Protein AF-A0A2R3IKS8-F1 (afdb_monomer_lite)

Secondary structure (DSSP, 8-state):
------EEEEE-TTS-EEEEETTEEEEEEEEETTTTEEEEEETT---EEEEES-HHHHHHHHHTTS--

Foldseek 3Di:
DPDQQPWDWDQDPVRKIFIDGPNHTFWIWDQDPVVQWIFIDGVPDPDGPDIGNDPVVVVVCVSVVVDD

Organism: NCBI:txid2994495

Radius of gyration: 11.52 Å; chains: 1; bounding box: 27×21×36 Å

pLDDT: mean 86.99, std 9.76, range [46.25, 95.06]

Sequence (68 aa):
MPMLEPWSNHDQPDGSIEVRREGELHFTLVWVQAIGQWELRRAGESEVIERDQYRNDLFSAIQSGRIK

Structure (mmCIF, N/CA/C/O backbone):
data_AF-A0A2R3IKS8-F1
#
_entry.id   AF-A0A2R3IKS8-F1
#
loop_
_atom_site.group_PDB
_atom_site.id
_atom_site.type_symbol
_atom_site.label_atom_id
_atom_site.label_alt_id
_atom_site.label_comp_id
_atom_site.label_asym_id
_atom_site.label_entity_id
_atom_site.label_seq_id
_atom_site.pdbx_PDB_ins_code
_atom_site.Cartn_x
_atom_site.Cartn_y
_atom_site.Cartn_z
_atom_site.occupancy
_atom_site.B_iso_or_e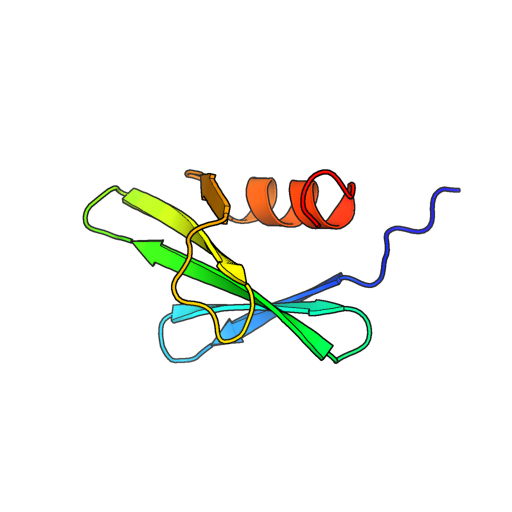quiv
_atom_site.auth_seq_id
_atom_site.auth_comp_id
_atom_site.auth_asym_id
_atom_site.auth_atom_id
_atom_site.pdbx_PDB_model_num
ATOM 1 N N . MET A 1 1 ? -5.832 1.185 25.611 1.00 46.25 1 MET A N 1
ATOM 2 C CA . MET A 1 1 ? -5.096 0.520 24.516 1.00 46.25 1 MET A CA 1
ATOM 3 C C . MET A 1 1 ? -5.397 1.309 23.255 1.00 46.25 1 MET A C 1
ATOM 5 O O . MET A 1 1 ? -6.584 1.496 23.013 1.00 46.25 1 MET A O 1
ATOM 9 N N . PRO A 1 2 ? -4.413 1.860 22.522 1.00 48.53 2 PRO A N 1
ATOM 10 C CA . PRO A 1 2 ? -4.710 2.450 21.224 1.00 48.53 2 PRO A CA 1
ATOM 11 C C . PRO A 1 2 ? -5.175 1.303 20.329 1.00 48.53 2 PRO A C 1
ATOM 13 O O . PRO A 1 2 ? -4.426 0.363 20.070 1.00 48.53 2 PRO A O 1
ATOM 16 N N . MET A 1 3 ? -6.457 1.309 19.983 1.00 59.28 3 MET A N 1
ATOM 17 C CA . MET A 1 3 ? -6.995 0.380 19.002 1.00 59.28 3 MET A CA 1
ATOM 18 C C . MET A 1 3 ? -6.349 0.782 17.680 1.00 59.28 3 MET A C 1
ATOM 20 O O . MET A 1 3 ? -6.590 1.891 17.208 1.00 59.28 3 MET A O 1
ATOM 24 N N . LEU A 1 4 ? -5.457 -0.062 17.152 1.00 60.41 4 LEU A N 1
ATOM 25 C CA . LEU A 1 4 ? -4.975 0.087 15.782 1.00 60.41 4 LEU A CA 1
ATOM 26 C C . LEU A 1 4 ? -6.221 0.219 14.905 1.00 60.41 4 LEU A C 1
ATOM 28 O O . LEU A 1 4 ? -7.118 -0.624 14.991 1.00 60.41 4 LEU A O 1
ATOM 32 N N . GLU A 1 5 ? -6.314 1.304 14.136 1.00 66.12 5 GLU A N 1
ATOM 33 C CA . GLU A 1 5 ? -7.394 1.459 13.164 1.00 66.12 5 GLU A CA 1
ATOM 34 C C . GLU A 1 5 ? -7.441 0.192 12.282 1.00 66.12 5 GLU A C 1
ATOM 36 O O . GLU A 1 5 ? -6.380 -0.389 12.015 1.00 66.12 5 GLU A O 1
ATOM 41 N N . PRO A 1 6 ? -8.632 -0.285 11.869 1.00 81.25 6 PRO A N 1
ATOM 42 C CA . PRO A 1 6 ? -8.815 -1.587 11.222 1.00 81.25 6 PRO A CA 1
ATOM 43 C C . PRO A 1 6 ? -8.355 -1.553 9.758 1.00 81.25 6 PRO A C 1
ATOM 45 O O . PRO A 1 6 ? -9.137 -1.702 8.817 1.00 81.25 6 PRO A O 1
ATOM 48 N N . TRP A 1 7 ? -7.062 -1.321 9.574 1.00 87.06 7 TRP A N 1
ATOM 49 C CA . TRP A 1 7 ? -6.374 -1.370 8.302 1.00 87.06 7 TRP A CA 1
ATOM 50 C C . TRP A 1 7 ? -6.111 -2.823 7.925 1.00 87.06 7 TRP A C 1
ATOM 52 O O . TRP A 1 7 ? -5.640 -3.616 8.739 1.00 87.06 7 TRP A O 1
ATOM 62 N N . SER A 1 8 ? -6.402 -3.167 6.679 1.00 87.69 8 SER A N 1
ATOM 63 C CA . SER A 1 8 ? -6.141 -4.478 6.085 1.00 87.69 8 SER A CA 1
ATOM 64 C C . SER A 1 8 ? -5.406 -4.286 4.769 1.00 87.69 8 SER A C 1
ATOM 66 O O . SER A 1 8 ? -5.676 -3.323 4.053 1.00 87.69 8 SER A O 1
ATOM 68 N N . ASN A 1 9 ? -4.482 -5.184 4.443 1.00 89.50 9 ASN A N 1
ATOM 69 C CA . ASN A 1 9 ? -3.817 -5.201 3.149 1.00 89.50 9 ASN A CA 1
ATOM 70 C C . ASN A 1 9 ? -4.218 -6.451 2.354 1.00 89.50 9 ASN A C 1
ATOM 72 O O . ASN A 1 9 ? -4.399 -7.528 2.915 1.00 89.50 9 ASN A O 1
ATOM 76 N N . HIS A 1 10 ? -4.419 -6.283 1.052 1.00 91.00 10 HIS A N 1
ATOM 77 C CA . HIS A 1 10 ? -4.845 -7.339 0.140 1.00 91.00 10 HIS A CA 1
ATOM 78 C C . HIS A 1 10 ? -3.957 -7.329 -1.100 1.00 91.00 10 HIS A C 1
ATOM 80 O O . HIS A 1 10 ? -4.028 -6.395 -1.900 1.00 91.00 10 HIS A O 1
ATOM 86 N N . ASP A 1 11 ? -3.135 -8.363 -1.264 1.00 92.06 11 ASP A N 1
ATOM 87 C CA . ASP A 1 11 ? -2.352 -8.565 -2.480 1.00 92.06 11 ASP A CA 1
ATOM 88 C C . ASP A 1 11 ? -3.289 -8.806 -3.678 1.00 92.06 11 ASP A C 1
ATOM 90 O O . ASP A 1 11 ? -4.186 -9.652 -3.637 1.00 92.06 11 ASP A O 1
ATOM 94 N N . GLN A 1 12 ? -3.078 -8.042 -4.743 1.00 92.69 12 GLN A N 1
ATOM 95 C CA . GLN A 1 12 ? -3.810 -8.134 -5.997 1.00 92.69 12 GLN A CA 1
ATOM 96 C C . GLN A 1 12 ? -3.066 -9.013 -7.007 1.00 92.69 12 GLN A C 1
ATOM 98 O O . GLN A 1 12 ? -1.841 -9.153 -6.941 1.00 92.69 12 GLN A O 1
ATOM 103 N N . PRO A 1 13 ? -3.776 -9.589 -7.993 1.00 88.19 13 PRO A N 1
ATOM 104 C CA . PRO A 1 13 ? -3.157 -10.413 -9.029 1.00 88.19 13 PRO A CA 1
ATOM 105 C C . PRO A 1 13 ? -2.166 -9.653 -9.924 1.00 88.19 13 PRO A C 1
ATOM 107 O O . PRO A 1 13 ? -1.300 -10.286 -10.523 1.00 88.19 13 PRO A O 1
ATOM 110 N N . ASP A 1 14 ? -2.255 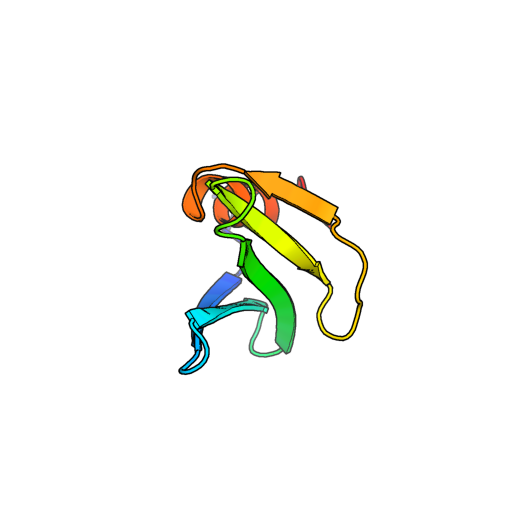-8.322 -10.020 1.00 87.25 14 ASP A N 1
ATOM 111 C CA . ASP A 1 14 ? -1.275 -7.493 -10.736 1.00 87.25 14 ASP A CA 1
ATOM 112 C C . ASP A 1 14 ? 0.020 -7.243 -9.937 1.00 87.25 14 ASP A C 1
ATOM 114 O O . ASP A 1 14 ? 0.974 -6.676 -10.469 1.00 87.25 14 ASP A O 1
ATOM 118 N N . GLY A 1 15 ? 0.083 -7.695 -8.678 1.00 86.38 15 GLY A N 1
ATOM 119 C CA . GLY A 1 15 ? 1.235 -7.524 -7.791 1.00 86.38 15 GLY A CA 1
ATOM 120 C C . GLY A 1 15 ? 1.220 -6.229 -6.975 1.00 86.38 15 GLY A C 1
ATOM 121 O O . GLY A 1 15 ? 2.137 -6.007 -6.180 1.00 86.38 15 GLY A O 1
ATOM 122 N N . SER A 1 16 ? 0.199 -5.382 -7.136 1.00 91.00 16 SER A N 1
ATOM 123 C CA . SER A 1 16 ? -0.088 -4.306 -6.188 1.00 91.00 16 SER A CA 1
ATOM 124 C C . SER A 1 16 ? -0.729 -4.840 -4.905 1.00 91.00 16 SER A C 1
ATOM 126 O O . SER A 1 16 ? -1.200 -5.974 -4.833 1.00 91.00 16 SER A O 1
ATOM 128 N N . ILE A 1 17 ? -0.722 -4.024 -3.857 1.00 92.44 17 ILE A N 1
ATOM 129 C CA . ILE A 1 17 ? -1.357 -4.329 -2.579 1.00 92.44 17 ILE A CA 1
ATOM 130 C C . ILE A 1 17 ? -2.356 -3.223 -2.274 1.00 92.44 17 ILE A C 1
ATOM 132 O O . ILE A 1 17 ? -2.013 -2.047 -2.171 1.00 92.44 17 ILE A O 1
ATOM 136 N N . GLU A 1 18 ? -3.606 -3.604 -2.092 1.00 93.62 18 GLU A N 1
ATOM 137 C CA . GLU A 1 18 ? -4.670 -2.705 -1.683 1.00 93.62 18 GLU A CA 1
ATOM 138 C C . GLU A 1 18 ? -4.686 -2.556 -0.170 1.00 93.62 18 GLU A C 1
ATOM 140 O O . GLU A 1 18 ? -4.803 -3.544 0.550 1.00 93.62 18 GLU A O 1
ATOM 145 N N . VAL A 1 19 ? -4.621 -1.325 0.321 1.00 92.12 19 VAL A N 1
ATOM 146 C CA . VAL A 1 19 ? -4.751 -1.011 1.741 1.00 92.12 19 VAL A CA 1
ATOM 147 C C . VAL A 1 19 ? -6.134 -0.425 1.986 1.00 92.12 19 VAL A C 1
ATOM 149 O O . VAL A 1 19 ? -6.488 0.651 1.490 1.00 92.12 19 VAL A O 1
ATOM 152 N N . ARG A 1 20 ? -6.922 -1.170 2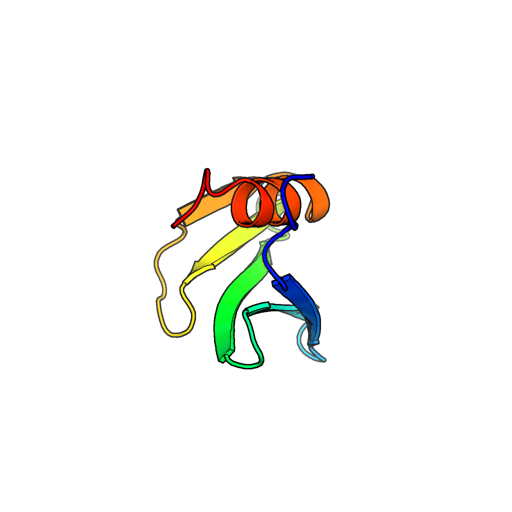.757 1.00 92.06 20 ARG A N 1
ATOM 153 C CA . ARG A 1 20 ? -8.318 -0.879 3.050 1.00 92.06 20 ARG A CA 1
ATOM 154 C C . ARG A 1 20 ? -8.505 -0.529 4.516 1.00 92.06 20 ARG A C 1
ATOM 156 O O . ARG A 1 20 ? -7.873 -1.139 5.375 1.00 92.06 20 ARG A O 1
ATOM 163 N N . ARG A 1 21 ? -9.410 0.399 4.800 1.00 89.56 21 ARG A N 1
ATOM 164 C CA . ARG A 1 21 ? -9.884 0.726 6.147 1.00 89.56 21 ARG A CA 1
ATOM 165 C C . ARG A 1 21 ? -11.375 0.460 6.192 1.00 89.56 21 ARG A C 1
ATOM 167 O O . ARG A 1 21 ? -12.095 0.943 5.334 1.00 89.56 21 ARG A O 1
ATOM 174 N N . GLU A 1 22 ? -11.824 -0.339 7.157 1.00 85.44 22 GLU A N 1
ATOM 175 C CA . GLU A 1 22 ? -13.258 -0.658 7.320 1.00 85.44 22 GLU A CA 1
ATOM 176 C C . GLU A 1 22 ? -13.920 -1.221 6.040 1.00 85.44 22 GLU A C 1
ATOM 178 O O . GLU A 1 22 ? -15.123 -1.112 5.836 1.00 85.44 22 GLU A O 1
ATOM 183 N N . GLY A 1 23 ? -13.126 -1.870 5.177 1.00 84.31 23 GLY A N 1
ATOM 184 C CA . GLY A 1 23 ? -13.574 -2.427 3.896 1.00 84.31 23 GLY A CA 1
ATOM 185 C C . GLY A 1 23 ? -13.472 -1.471 2.701 1.00 84.31 23 GLY A C 1
ATOM 186 O O . GLY A 1 23 ? -13.566 -1.936 1.565 1.00 84.31 23 GLY A O 1
ATOM 187 N N . GLU A 1 24 ? -13.205 -0.186 2.928 1.00 89.25 24 GLU A N 1
ATOM 188 C CA . GLU A 1 24 ? -13.032 0.828 1.885 1.00 89.25 24 GLU A CA 1
ATOM 189 C C . GLU A 1 24 ? -11.571 0.921 1.438 1.00 89.25 24 GLU A C 1
ATOM 191 O O . GLU A 1 24 ? -10.655 0.912 2.261 1.00 89.25 24 GLU A O 1
ATOM 196 N N . LEU A 1 25 ? -11.333 1.004 0.127 1.00 90.88 25 LEU A N 1
ATOM 197 C CA . LEU A 1 25 ? -9.993 1.171 -0.432 1.00 90.88 25 LEU A CA 1
ATOM 198 C C . LEU A 1 25 ? -9.530 2.621 -0.265 1.00 90.88 25 LEU A C 1
ATOM 200 O O . LEU A 1 25 ? -10.128 3.531 -0.831 1.00 90.88 25 LEU A O 1
ATOM 204 N N . HIS A 1 26 ? -8.436 2.820 0.468 1.00 91.69 26 HIS A N 1
ATOM 205 C CA . HIS A 1 26 ? -7.866 4.148 0.716 1.00 91.69 26 HIS A CA 1
ATOM 206 C C . HIS A 1 26 ? -6.512 4.335 0.045 1.00 91.69 26 HIS A C 1
ATOM 208 O O . HIS A 1 26 ? -6.233 5.411 -0.484 1.00 91.69 26 HIS A O 1
ATOM 214 N N . PHE A 1 27 ? -5.681 3.292 0.042 1.00 92.50 27 PHE A N 1
ATOM 215 C CA . PHE A 1 27 ? -4.362 3.359 -0.565 1.00 92.50 27 PHE A CA 1
ATOM 216 C C . PHE A 1 27 ? -4.048 2.121 -1.394 1.00 92.50 27 PHE A C 1
ATOM 218 O O . PHE A 1 27 ? -4.595 1.039 -1.182 1.00 92.50 27 PHE A O 1
ATOM 225 N N . THR A 1 28 ? -3.111 2.285 -2.314 1.00 93.56 28 THR A N 1
ATOM 226 C CA . THR A 1 28 ? -2.553 1.213 -3.127 1.00 93.56 28 THR A CA 1
ATOM 227 C C . THR A 1 28 ? -1.038 1.285 -3.038 1.00 93.56 28 THR A C 1
ATOM 229 O O . THR A 1 28 ? -0.435 2.342 -3.207 1.00 93.56 28 THR A O 1
ATOM 232 N N . LEU A 1 29 ? -0.425 0.149 -2.752 1.00 93.19 29 LEU A N 1
ATOM 233 C CA . LEU A 1 29 ? 1.012 -0.051 -2.697 1.00 93.19 29 LEU A CA 1
ATOM 234 C C . LEU A 1 29 ? 1.446 -0.751 -3.981 1.00 93.19 29 LEU A C 1
ATOM 236 O O . LEU A 1 29 ? 0.933 -1.818 -4.309 1.00 93.19 29 LEU A O 1
ATOM 240 N N . VAL A 1 30 ? 2.400 -0.175 -4.701 1.00 93.19 30 VAL A N 1
ATOM 241 C CA . VAL A 1 30 ? 2.906 -0.743 -5.957 1.00 93.19 30 VAL A CA 1
ATOM 242 C C . VAL A 1 30 ? 4.412 -0.907 -5.865 1.00 93.19 30 VAL A C 1
ATOM 244 O O . VAL A 1 30 ? 5.121 0.050 -5.562 1.00 93.19 30 VAL A O 1
ATOM 247 N N . TRP A 1 31 ? 4.920 -2.106 -6.140 1.00 92.94 31 TRP A N 1
ATOM 248 C CA . TRP A 1 31 ? 6.360 -2.323 -6.219 1.00 92.94 31 TRP A CA 1
ATOM 249 C C . TRP A 1 31 ? 6.908 -1.808 -7.549 1.00 92.94 31 TRP A C 1
ATOM 251 O O . TRP A 1 31 ? 6.588 -2.332 -8.617 1.00 92.94 31 TRP A O 1
ATOM 261 N N . VAL A 1 32 ? 7.778 -0.803 -7.494 1.00 92.69 32 VAL A N 1
ATOM 262 C CA . VAL A 1 32 ? 8.411 -0.228 -8.680 1.00 92.69 32 VAL A CA 1
ATOM 263 C C . VAL A 1 32 ? 9.819 -0.780 -8.824 1.00 92.69 32 VAL A C 1
ATOM 265 O O . VAL A 1 32 ? 10.772 -0.313 -8.201 1.00 92.69 32 VAL A O 1
ATOM 268 N N . GLN A 1 33 ? 9.962 -1.763 -9.715 1.00 90.12 33 GLN A N 1
ATOM 269 C CA . GLN A 1 33 ? 11.238 -2.435 -9.985 1.00 90.12 33 GLN A CA 1
ATOM 270 C C . GLN A 1 33 ? 12.344 -1.477 -10.451 1.00 90.12 33 GLN A C 1
ATOM 272 O O . GLN A 1 33 ? 13.506 -1.704 -10.135 1.00 90.12 33 GLN A O 1
ATOM 277 N N . ALA A 1 34 ? 11.992 -0.394 -11.154 1.00 90.50 34 ALA A N 1
ATOM 278 C CA . ALA A 1 34 ? 12.956 0.588 -11.659 1.00 90.50 34 ALA A CA 1
ATOM 279 C C . ALA A 1 34 ? 13.756 1.288 -10.545 1.00 90.50 34 ALA A C 1
ATOM 281 O O . ALA A 1 34 ? 14.895 1.685 -10.771 1.00 90.50 34 ALA A O 1
ATOM 282 N N . ILE A 1 35 ? 13.163 1.429 -9.355 1.00 90.50 35 ILE A N 1
ATOM 283 C CA . ILE A 1 35 ? 13.790 2.054 -8.180 1.00 90.50 35 ILE A CA 1
ATOM 284 C C . ILE A 1 35 ? 13.977 1.074 -7.014 1.00 90.50 35 ILE A C 1
ATOM 286 O O . ILE A 1 35 ? 14.649 1.406 -6.044 1.00 90.50 35 ILE A O 1
ATOM 290 N N . GLY A 1 36 ? 13.409 -0.134 -7.101 1.00 91.88 36 GLY A N 1
ATOM 291 C CA . GLY A 1 36 ? 13.491 -1.154 -6.054 1.00 91.88 36 GLY A CA 1
ATOM 292 C C . GLY A 1 36 ? 12.780 -0.751 -4.760 1.00 91.88 36 GLY A C 1
ATOM 293 O O . GLY A 1 36 ? 13.288 -1.033 -3.675 1.00 91.88 36 GLY A O 1
ATOM 294 N N . GLN A 1 37 ? 11.648 -0.051 -4.872 1.00 95.06 37 GLN A N 1
ATOM 295 C CA . GLN A 1 37 ? 10.875 0.459 -3.737 1.00 95.06 37 GLN A CA 1
ATOM 296 C C . GLN A 1 37 ? 9.370 0.284 -3.967 1.00 95.06 37 GLN A C 1
ATOM 298 O O . GLN A 1 37 ? 8.895 0.263 -5.104 1.00 95.06 37 GLN A O 1
ATOM 303 N N . TRP A 1 38 ? 8.622 0.181 -2.873 1.00 94.44 38 TRP A N 1
ATOM 304 C CA . TRP A 1 38 ? 7.174 0.309 -2.838 1.00 94.44 38 TRP A CA 1
ATOM 305 C C . TRP A 1 38 ? 6.789 1.779 -2.912 1.00 94.44 38 TRP A C 1
ATOM 307 O O . TRP A 1 38 ? 7.324 2.603 -2.177 1.00 94.44 38 TRP A O 1
ATOM 317 N N . GLU A 1 39 ? 5.831 2.096 -3.769 1.00 94.50 39 GLU A N 1
ATOM 318 C CA . GLU A 1 39 ? 5.178 3.395 -3.820 1.00 94.50 39 GLU A CA 1
ATOM 319 C C . GLU A 1 39 ? 3.791 3.284 -3.201 1.00 94.50 39 GLU A C 1
ATOM 321 O O . GLU A 1 39 ? 2.973 2.477 -3.645 1.00 94.50 39 GLU A O 1
ATOM 326 N N . LEU A 1 40 ? 3.521 4.111 -2.197 1.00 93.44 40 LEU A N 1
ATOM 327 C CA . LEU A 1 40 ? 2.195 4.295 -1.635 1.00 93.44 40 LEU A CA 1
ATOM 328 C C . LEU A 1 40 ? 1.462 5.390 -2.408 1.00 93.44 40 LEU A C 1
ATOM 330 O O . LEU A 1 40 ? 1.957 6.510 -2.532 1.00 93.44 40 LEU A O 1
ATOM 334 N N . ARG A 1 41 ? 0.266 5.080 -2.894 1.00 93.69 41 ARG A N 1
ATOM 335 C CA . ARG A 1 41 ? -0.604 5.992 -3.648 1.00 93.69 41 ARG A CA 1
ATOM 336 C C . ARG A 1 41 ? -1.989 6.019 -3.017 1.00 93.69 41 ARG A C 1
ATOM 338 O O . ARG A 1 41 ? -2.400 5.013 -2.437 1.00 93.69 41 ARG A O 1
ATOM 345 N N . ARG A 1 42 ? -2.728 7.129 -3.127 1.00 91.19 42 ARG A N 1
ATOM 346 C CA . ARG A 1 42 ? -4.157 7.116 -2.760 1.00 91.19 42 ARG A CA 1
ATOM 347 C C . ARG A 1 42 ? -4.939 6.316 -3.791 1.00 91.19 42 ARG A C 1
ATOM 349 O O . ARG A 1 42 ? -4.612 6.314 -4.977 1.00 91.19 42 ARG A O 1
ATOM 356 N N . ALA A 1 43 ? -5.983 5.645 -3.329 1.00 87.31 43 ALA A N 1
ATOM 357 C CA . ALA A 1 43 ? -6.892 4.907 -4.187 1.00 87.31 43 ALA A CA 1
ATOM 358 C C . ALA A 1 43 ? -7.482 5.825 -5.267 1.00 87.31 43 ALA A C 1
ATOM 360 O O . ALA A 1 43 ? -8.081 6.852 -4.959 1.00 87.31 43 ALA A O 1
ATOM 361 N N . GLY A 1 44 ? -7.306 5.453 -6.536 1.00 82.31 44 GLY A N 1
ATOM 362 C CA . GLY A 1 44 ? -7.797 6.240 -7.671 1.00 82.31 44 GLY A CA 1
ATOM 363 C C . GLY A 1 44 ? -6.943 7.459 -8.038 1.00 82.31 44 GLY A C 1
ATOM 364 O O . GLY A 1 44 ? -7.265 8.130 -9.016 1.00 82.31 44 GLY A O 1
ATOM 365 N N . GLU A 1 45 ? -5.842 7.723 -7.329 1.00 84.62 45 GLU A N 1
ATOM 366 C CA . GLU A 1 45 ? -4.911 8.801 -7.663 1.00 84.62 45 GLU A CA 1
ATOM 367 C C . GLU A 1 45 ? -3.595 8.267 -8.238 1.00 84.62 45 GLU A C 1
ATOM 369 O O . GLU A 1 45 ? -3.124 7.176 -7.917 1.00 84.62 45 GLU A O 1
ATOM 374 N N . SER A 1 46 ? -2.978 9.063 -9.113 1.00 79.94 46 SER A N 1
ATOM 375 C CA . SER A 1 46 ? -1.645 8.763 -9.661 1.00 79.94 46 SER A CA 1
ATOM 376 C C . SER A 1 46 ? -0.509 9.348 -8.816 1.00 79.94 46 SER A C 1
ATOM 378 O O . SER A 1 46 ? 0.658 9.088 -9.105 1.00 79.94 46 SER A O 1
ATOM 380 N N . GLU A 1 47 ? -0.832 10.142 -7.793 1.00 87.19 47 GLU A N 1
ATOM 381 C CA . GLU A 1 47 ? 0.156 10.774 -6.924 1.00 87.19 47 GLU A CA 1
ATOM 382 C C . GLU A 1 47 ? 0.757 9.762 -5.938 1.00 87.19 47 GLU A C 1
ATOM 384 O O . GLU A 1 47 ? 0.049 9.001 -5.272 1.00 87.19 47 GLU A O 1
ATOM 389 N N . VAL A 1 48 ? 2.089 9.761 -5.857 1.00 90.88 48 VAL A N 1
ATOM 390 C CA . VAL A 1 48 ? 2.847 8.955 -4.899 1.00 90.88 48 VAL A CA 1
ATOM 391 C C . VAL A 1 48 ? 3.012 9.763 -3.622 1.00 90.88 48 VAL A C 1
ATOM 393 O O . VAL A 1 48 ? 3.682 10.793 -3.620 1.00 90.88 48 VAL A O 1
ATOM 396 N N . ILE A 1 49 ? 2.411 9.273 -2.544 1.00 91.56 49 ILE A N 1
ATOM 397 C CA . ILE A 1 49 ? 2.436 9.905 -1.225 1.00 91.56 49 ILE A CA 1
ATOM 398 C C . ILE A 1 49 ? 3.784 9.657 -0.555 1.00 91.56 49 ILE A C 1
ATOM 400 O O . ILE A 1 49 ? 4.404 10.572 -0.021 1.00 91.56 49 ILE A O 1
ATOM 404 N N . GLU A 1 50 ? 4.233 8.401 -0.575 1.00 92.06 50 GLU A N 1
ATOM 405 C CA . GLU A 1 50 ? 5.466 7.978 0.078 1.00 92.06 50 GLU A CA 1
ATOM 406 C C . GLU A 1 50 ? 6.082 6.787 -0.659 1.00 92.06 50 GLU A C 1
ATOM 408 O O . GLU A 1 50 ? 5.404 6.059 -1.392 1.00 92.06 50 GLU A O 1
ATOM 413 N N . ARG A 1 51 ? 7.392 6.607 -0.487 1.00 93.50 51 ARG A N 1
ATOM 414 C CA . ARG A 1 51 ? 8.148 5.490 -1.048 1.00 93.50 51 ARG A CA 1
ATOM 415 C C . ARG A 1 51 ? 8.987 4.850 0.036 1.00 93.50 51 ARG A C 1
ATOM 417 O O . ARG A 1 51 ? 9.674 5.569 0.754 1.00 93.50 51 ARG A O 1
ATOM 424 N N . ASP A 1 52 ? 8.995 3.526 0.091 1.00 93.50 52 ASP A N 1
ATOM 425 C CA . ASP A 1 52 ? 9.871 2.798 1.004 1.00 93.50 52 ASP A CA 1
ATOM 426 C C . ASP A 1 52 ? 10.324 1.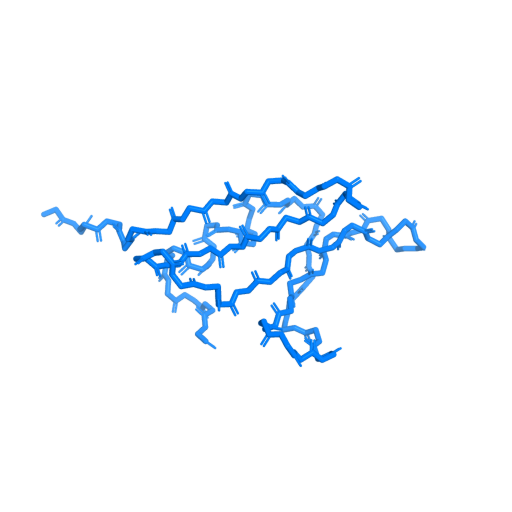463 0.415 1.00 93.50 52 ASP A C 1
ATOM 428 O O . ASP A 1 52 ? 9.668 0.880 -0.446 1.00 93.50 52 ASP A O 1
ATOM 432 N N . GLN A 1 53 ? 11.458 0.947 0.877 1.00 92.62 53 GLN A N 1
ATOM 433 C CA . GLN A 1 53 ? 11.921 -0.380 0.479 1.00 92.62 53 GLN A CA 1
ATOM 434 C C . GLN A 1 53 ? 11.025 -1.493 1.049 1.00 92.62 53 GLN A C 1
ATOM 436 O O . GLN A 1 53 ? 10.879 -2.550 0.430 1.00 92.62 53 GLN A O 1
ATOM 441 N N . TYR A 1 54 ? 10.393 -1.265 2.201 1.00 90.19 54 TYR A N 1
ATOM 442 C CA . TYR A 1 54 ? 9.615 -2.257 2.924 1.00 90.19 54 TYR A CA 1
ATOM 443 C C . TYR A 1 54 ? 8.128 -1.902 2.937 1.00 90.19 54 TYR A C 1
ATOM 445 O O . TYR A 1 54 ? 7.701 -0.924 3.546 1.00 90.19 54 TYR A O 1
ATOM 453 N N . ARG A 1 55 ? 7.293 -2.789 2.372 1.00 89.19 55 ARG A N 1
ATOM 454 C CA . ARG A 1 55 ? 5.822 -2.646 2.417 1.00 89.19 55 ARG A CA 1
ATOM 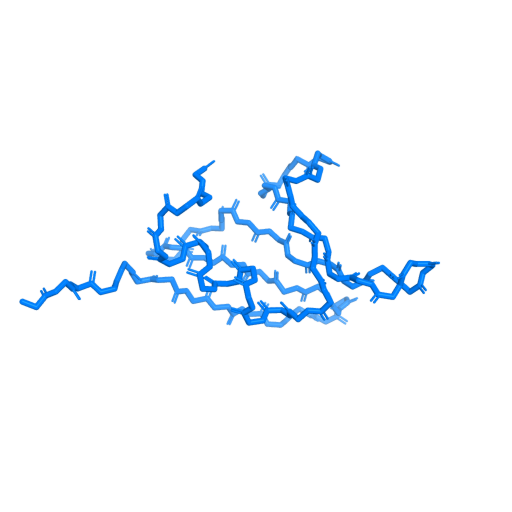455 C C . ARG A 1 55 ? 5.275 -2.465 3.836 1.00 89.19 55 ARG A C 1
ATOM 457 O O . ARG A 1 55 ? 4.264 -1.800 4.029 1.00 89.19 55 ARG A O 1
ATOM 464 N N . ASN A 1 56 ? 5.929 -3.087 4.822 1.00 89.44 56 ASN A N 1
ATOM 465 C CA . ASN A 1 56 ? 5.484 -3.053 6.209 1.00 89.44 56 ASN A CA 1
ATOM 466 C C . ASN A 1 56 ? 5.710 -1.685 6.859 1.00 89.44 56 ASN A C 1
ATOM 468 O O . ASN A 1 56 ? 4.950 -1.328 7.753 1.00 89.44 56 ASN A O 1
ATOM 472 N N . ASP A 1 57 ? 6.717 -0.929 6.415 1.00 91.31 57 ASP A N 1
ATOM 473 C CA . ASP A 1 57 ? 6.989 0.409 6.942 1.00 91.31 57 ASP A CA 1
ATOM 474 C C . ASP A 1 57 ? 5.890 1.380 6.498 1.00 91.31 57 ASP A C 1
ATOM 476 O O . ASP A 1 57 ? 5.229 1.992 7.335 1.00 91.31 57 ASP A O 1
ATOM 480 N N . LEU A 1 58 ? 5.560 1.366 5.199 1.00 91.25 58 LEU A N 1
ATOM 481 C CA . LEU A 1 58 ? 4.436 2.128 4.640 1.00 91.25 58 LEU A CA 1
ATOM 482 C C . LEU A 1 58 ? 3.109 1.747 5.302 1.00 91.25 58 LEU A C 1
ATOM 484 O O . LEU A 1 58 ? 2.336 2.613 5.705 1.00 91.25 58 LEU A O 1
ATOM 488 N N . PHE A 1 59 ? 2.846 0.447 5.464 1.00 89.19 59 PHE A N 1
ATOM 489 C CA . PHE A 1 59 ? 1.629 -0.013 6.130 1.00 89.19 59 PHE A CA 1
ATOM 490 C C . PHE A 1 59 ? 1.570 0.430 7.601 1.00 89.19 59 PHE A C 1
ATOM 492 O O . PHE A 1 59 ? 0.535 0.913 8.060 1.00 89.19 59 PHE A O 1
ATOM 499 N N . SER A 1 60 ? 2.687 0.344 8.327 1.00 89.38 60 SER A N 1
ATOM 500 C CA . SER A 1 60 ? 2.776 0.807 9.717 1.00 89.38 60 SER A CA 1
ATOM 501 C C . SER A 1 60 ? 2.603 2.325 9.826 1.00 89.38 60 SER A C 1
ATOM 503 O O . SER A 1 60 ? 1.972 2.804 10.766 1.00 89.38 60 SER A O 1
ATOM 505 N N . ALA A 1 61 ? 3.108 3.096 8.860 1.00 88.75 61 ALA A N 1
ATOM 506 C CA . ALA A 1 61 ? 2.944 4.546 8.806 1.00 88.75 61 ALA A CA 1
ATOM 507 C C . ALA A 1 61 ? 1.474 4.958 8.604 1.00 88.75 61 ALA A C 1
ATOM 509 O O . ALA A 1 61 ? 1.010 5.909 9.244 1.00 88.75 61 ALA A O 1
ATOM 510 N N . ILE A 1 62 ? 0.722 4.204 7.795 1.00 88.38 62 ILE A N 1
ATOM 511 C CA . ILE A 1 62 ? -0.734 4.356 7.651 1.00 88.38 62 ILE A CA 1
ATOM 512 C C . ILE A 1 62 ? -1.432 4.030 8.977 1.00 88.38 62 ILE A C 1
ATOM 514 O O . ILE A 1 62 ? -2.186 4.851 9.494 1.00 88.38 62 ILE A O 1
ATOM 518 N N . GLN A 1 63 ?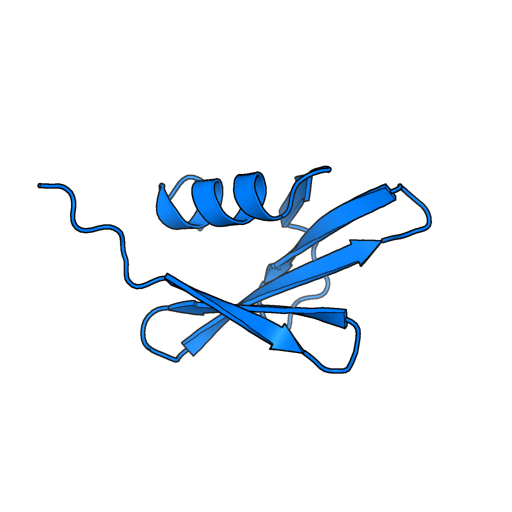 -1.130 2.875 9.582 1.00 85.19 63 GLN A N 1
ATOM 519 C CA . GLN A 1 63 ? -1.733 2.454 10.855 1.00 85.19 63 GLN A CA 1
ATOM 520 C C . GLN A 1 63 ? -1.432 3.405 12.018 1.00 85.19 63 GLN A C 1
ATOM 522 O O . GLN A 1 63 ? -2.249 3.569 12.922 1.00 85.19 63 GLN A O 1
ATOM 527 N N . SER A 1 64 ? -0.258 4.033 12.001 1.00 84.62 64 SER A N 1
ATOM 528 C CA . SER A 1 64 ? 0.150 5.032 12.985 1.00 84.62 64 SER A CA 1
ATOM 529 C C . SER A 1 64 ? -0.522 6.397 12.769 1.00 84.62 64 SER A C 1
ATOM 531 O O . SER A 1 64 ? -0.318 7.297 13.585 1.00 84.62 64 SER A O 1
ATOM 533 N N . GLY A 1 65 ? -1.258 6.598 11.670 1.00 82.44 65 GLY A N 1
ATOM 534 C CA . GLY A 1 65 ? -1.844 7.888 11.297 1.00 82.44 65 GLY A CA 1
ATOM 535 C C . GLY A 1 65 ? -0.818 8.938 10.854 1.00 82.44 65 GLY A C 1
ATOM 536 O O . GLY A 1 65 ? -1.147 10.127 10.792 1.00 82.44 65 GLY A O 1
ATOM 537 N N . ARG A 1 66 ? 0.424 8.517 10.563 1.00 84.06 66 ARG A N 1
ATOM 538 C CA . ARG A 1 66 ? 1.469 9.378 9.985 1.00 84.06 66 ARG A CA 1
ATOM 539 C C . ARG A 1 66 ? 1.117 9.754 8.546 1.00 84.06 66 ARG A C 1
ATOM 541 O O . ARG A 1 66 ? 1.418 10.868 8.127 1.00 84.06 66 ARG A O 1
ATOM 548 N N . ILE A 1 67 ? 0.453 8.849 7.830 1.00 82.75 67 ILE A N 1
ATOM 549 C CA . ILE A 1 67 ? -0.050 9.057 6.471 1.00 82.75 67 ILE A CA 1
ATOM 550 C C . ILE A 1 67 ? -1.581 9.133 6.515 1.00 82.75 67 ILE A C 1
ATOM 552 O O . ILE A 1 67 ? -2.218 8.278 7.129 1.00 82.75 67 ILE A O 1
ATOM 556 N N . LYS A 1 68 ? -2.155 10.177 5.901 1.00 74.12 68 LYS A N 1
ATOM 557 C CA . LYS A 1 68 ? -3.595 10.489 5.885 1.00 74.12 68 LYS A CA 1
ATOM 558 C C . LYS A 1 68 ? -4.109 10.722 4.471 1.00 74.12 68 LYS A C 1
ATOM 560 O O . LYS A 1 68 ? -3.454 11.459 3.695 1.00 74.12 68 LYS A O 1
#